Protein 1ZD0 (pdb70)

Radius of gyration: 15.33 Å; Cα contacts (8 Å, |Δi|>4): 230; chains: 1; bounding box: 34×48×38 Å

Organism: Pyrococcus furiosus (strain ATCC 43587 / DSM 3638 / JCM 8422 / Vc1) (NCBI:txid186497)

Secondary structure (DSSP, 8-state):
--TT----------EEEEEEEE-HHHHHHHHHH--SSEEEE--SSHHHHHHHHHHHHHHHHTT--SSSSHHHHHHHHHHT-SSHHHHHHHHB--SEEEEEEEESTTHHHHHHHHHHHTTPEEE---PPPHHHHHHHHHHH-

Nearest PDB structures (foldseek):
  1zd0-assembly1_A  TM=1.007E+00  e=5.182E-25  Pyrococcus furiosus
  8up5-assembly1_C  TM=6.448E-01  e=1.909E-06  Methanocaldococcus jannaschii
  3enh-assembly2_C  TM=6.730E-01  e=1.844E-05  Methanocaldococcus jannaschii
  4ww7-assembly1_B  TM=6.864E-01  e=6.066E-05  Saccharomyces cerevisiae S288C
  4wwa-assembly1_B  TM=6.856E-01 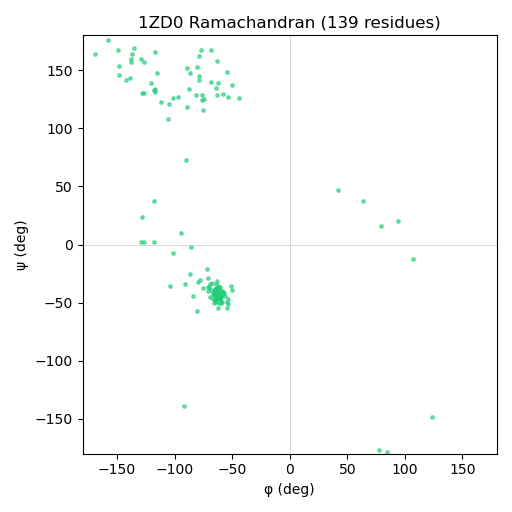 e=9.548E-05  Saccharomyces cerevisiae S288C

Structure (mmCIF, N/CA/C/O backbone):
data_1ZD0
#
_entry.id   1ZD0
#
_cell.length_a   53.460
_cell.length_b   53.460
_cell.length_c   85.700
_cell.angle_alpha   90.00
_cell.angle_beta   90.00
_cell.angle_gamma   120.00
#
_symmetry.space_group_name_H-M   'P 31 2 1'
#
loop_
_entity.id
_entity.type
_entity.pdbx_description
1 polymer 'hypothetical protein PF0523'
2 non-polymer 'MAGNESIUM ION'
3 non-polymer 'UNKNOWN ATOM OR ION'
4 non-polymer METHANOL
5 water water
#
loop_
_atom_site.group_PDB
_atom_site.id
_atom_site.type_symbol
_atom_site.label_atom_id
_atom_site.label_alt_id
_atom_site.label_comp_id
_atom_site.label_asym_id
_atom_site.label_entity_id
_atom_site.label_seq_id
_atom_site.pdbx_PDB_ins_code
_atom_site.Cartn_x
_atom_site.Cartn_y
_atom_site.Cartn_z
_atom_site.occupancy
_atom_site.B_iso_or_equiv
_atom_site.auth_seq_id
_atom_site.auth_comp_id
_atom_site.auth_asym_id
_atom_site.auth_atom_id
_atom_site.pdbx_PDB_model_num
ATOM 1 N N . HIS A 1 5 ? 10.131 23.475 -12.766 1.00 46.76 4 HIS A N 1
ATOM 2 C CA . HIS A 1 5 ? 10.379 24.892 -12.371 1.00 46.44 4 HIS A CA 1
ATOM 3 C C . HIS A 1 5 ? 10.849 25.736 -13.572 1.00 45.24 4 HIS A C 1
ATOM 4 O O . HIS A 1 5 ? 10.150 25.780 -14.593 1.00 45.72 4 HIS A O 1
ATOM 11 N N . HIS A 1 6 ? 12.004 26.404 -13.452 1.00 43.65 5 HIS A N 1
ATOM 12 C CA . HIS A 1 6 ? 12.514 27.305 -14.500 1.00 41.82 5 HIS A CA 1
ATOM 13 C C . HIS A 1 6 ? 12.837 26.535 -15.775 1.00 41.00 5 HIS A C 1
ATOM 14 O O . HIS A 1 6 ? 13.446 25.471 -15.722 1.00 40.48 5 HIS A O 1
ATOM 21 N N . HIS A 1 7 ? 12.407 27.073 -16.913 1.00 40.51 6 HIS A N 1
ATOM 22 C CA . HIS A 1 7 ? 12.744 26.504 -18.216 1.00 40.26 6 HIS A CA 1
ATOM 23 C C . HIS A 1 7 ? 14.260 26.346 -18.340 1.00 40.20 6 HIS A C 1
ATOM 24 O O . HIS A 1 7 ? 15.008 27.297 -18.099 1.00 39.44 6 HIS A O 1
ATOM 31 N N . GLY A 1 8 ? 14.698 25.138 -18.685 1.00 40.10 7 GLY A N 1
ATOM 32 C CA . GLY A 1 8 ? 16.118 24.843 -18.873 1.00 40.96 7 GLY A CA 1
ATOM 33 C C . GLY A 1 8 ? 16.760 24.001 -17.792 1.00 41.85 7 GLY A C 1
ATOM 34 O O . GLY A 1 8 ? 17.873 23.504 -17.968 1.00 42.09 7 GLY A O 1
ATOM 35 N N . SER A 1 9 ? 16.059 23.833 -16.673 1.00 42.45 8 SER A N 1
ATOM 36 C CA . SER A 1 9 ? 16.548 23.009 -15.572 1.00 43.52 8 SER A CA 1
ATOM 37 C C . SER A 1 9 ? 16.308 21.520 -15.840 1.00 44.26 8 SER A C 1
ATOM 38 O O . SER A 1 9 ? 15.376 21.153 -16.561 1.00 44.10 8 SER A O 1
ATOM 41 N N . LEU A 1 10 ? 17.150 20.668 -15.264 1.00 45.55 9 LEU A N 1
ATOM 42 C CA . LEU A 1 10 ? 16.884 19.227 -15.242 1.00 46.92 9 LEU A CA 1
ATOM 43 C C . LEU A 1 10 ? 15.491 19.003 -14.624 1.00 47.58 9 LEU A C 1
ATOM 44 O O . LEU A 1 10 ? 15.093 19.740 -13.713 1.00 47.78 9 LEU A O 1
ATOM 49 N N . GLU A 1 11 ? 14.761 17.971 -15.043 1.00 48.52 10 GLU A N 1
ATOM 50 C CA . GLU A 1 11 ? 15.295 16.747 -15.609 1.00 49.18 10 GLU A CA 1
ATOM 51 C C . GLU A 1 11 ? 15.387 15.824 -14.390 1.00 49.36 10 GLU A C 1
ATOM 52 O O . GLU A 1 11 ? 16.126 14.836 -14.403 1.00 50.57 10 GLU A O 1
ATOM 53 N N . ILE A 1 12 ? 14.619 16.161 -13.348 1.00 49.24 11 ILE A N 1
ATOM 54 C CA . ILE A 1 12 ? 14.735 15.549 -12.007 1.00 48.57 11 ILE A CA 1
ATOM 55 C C . ILE A 1 12 ? 14.165 14.125 -11.863 1.00 48.08 11 ILE A C 1
ATOM 56 O O . ILE A 1 12 ? 12.952 13.910 -11.976 1.00 48.47 11 ILE A O 1
ATOM 57 N N . ARG A 1 13 ? 15.058 13.179 -11.575 1.00 47.08 12 ARG A N 1
ATOM 58 C CA . ARG A 1 13 ? 14.768 11.743 -11.593 1.00 45.42 12 ARG A CA 1
ATOM 59 C C . ARG A 1 13 ? 13.931 11.288 -10.392 1.00 44.32 12 ARG A C 1
ATOM 60 O O . ARG A 1 13 ? 14.317 11.509 -9.234 1.00 44.11 12 ARG A O 1
ATOM 63 N N . THR A 1 14 ? 12.797 10.638 -10.668 1.00 42.72 13 THR A N 1
ATOM 64 C CA . THR A 1 14 ? 11.943 10.068 -9.597 1.00 41.87 13 THR A CA 1
ATOM 65 C C . THR A 1 14 ? 12.357 8.653 -9.176 1.00 41.43 13 THR A C 1
ATOM 66 O O . THR A 1 14 ? 12.098 8.243 -8.036 1.00 41.57 13 THR A O 1
ATOM 70 N N . LYS A 1 15 ? 13.009 7.931 -10.092 1.00 40.67 14 LYS A N 1
ATOM 71 C CA . LYS A 1 15 ? 13.343 6.506 -9.900 1.00 39.79 14 LYS A CA 1
ATOM 72 C C . LYS A 1 15 ? 14.567 6.308 -8.997 1.00 39.64 14 LYS A C 1
ATOM 73 O O . LYS A 1 15 ? 15.552 7.039 -9.098 1.00 39.69 14 LYS A O 1
ATOM 77 N N . VAL A 1 16 ? 14.513 5.284 -8.152 1.00 37.32 15 VAL A N 1
ATOM 78 C CA . VAL A 1 16 ? 15.592 5.008 -7.192 1.00 35.40 15 VAL A CA 1
ATOM 79 C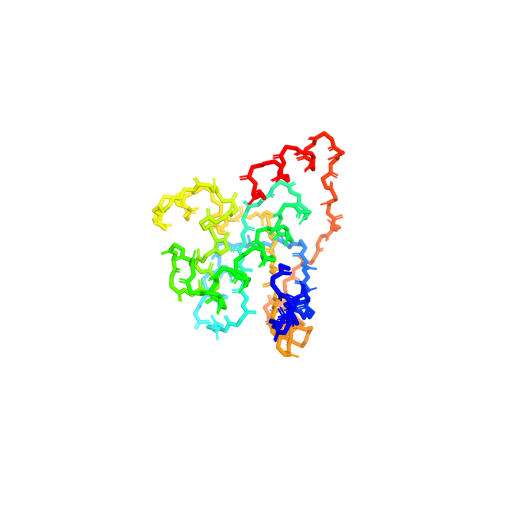 C . VAL A 1 16 ? 16.197 3.642 -7.492 1.00 34.17 15 VAL A C 1
ATOM 80 O O . VAL A 1 16 ? 17.071 3.156 -6.755 1.00 35.84 15 VAL A O 1
ATOM 84 N N . GLY A 1 17 ? 15.687 3.008 -8.540 1.00 32.75 16 GLY A N 1
ATOM 85 C CA . GLY A 1 17 ? 16.141 1.672 -8.949 1.00 31.78 16 GLY A CA 1
ATOM 86 C C . GLY A 1 17 ? 15.434 0.567 -8.180 1.00 31.37 16 GLY A C 1
ATOM 87 O O . GLY A 1 17 ? 14.574 0.814 -7.334 1.00 31.07 16 GLY A O 1
ATOM 88 N N . GLU A 1 18 ? 15.812 -0.671 -8.459 1.00 31.36 17 GLU A N 1
ATOM 89 C CA . GLU A 1 18 ? 15.125 -1.806 -7.853 1.00 31.63 17 GLU A CA 1
ATOM 90 C C . GLU A 1 18 ? 15.241 -1.842 -6.320 1.00 30.67 17 GLU A C 1
ATOM 91 O O . GLU A 1 18 ? 16.294 -1.567 -5.741 1.00 30.45 17 GLU A O 1
ATOM 102 N N . ILE A 1 19 ? 14.142 -2.179 -5.664 1.00 29.14 18 ILE A N 1
ATOM 103 C CA . ILE A 1 19 ? 14.184 -2.450 -4.212 1.00 27.80 18 ILE A CA 1
ATOM 104 C C . ILE A 1 19 ? 13.555 -3.836 -4.012 1.00 29.34 18 ILE A C 1
ATOM 105 O O . ILE A 1 19 ? 12.494 -4.111 -4.603 1.00 31.09 18 ILE A O 1
ATOM 110 N N . CYS A 1 20 ? 14.240 -4.708 -3.269 1.00 27.17 19 CYS A N 1
ATOM 111 C CA . CYS A 1 20 ? 13.723 -6.048 -3.000 1.00 27.18 19 CYS A CA 1
ATOM 112 C C . CYS A 1 20 ? 13.472 -6.165 -1.515 1.00 27.39 19 CYS A C 1
ATOM 113 O O . CYS A 1 20 ? 14.148 -5.533 -0.735 1.00 28.04 19 CYS A O 1
ATOM 116 N N . ILE A 1 21 ? 12.466 -6.936 -1.121 1.00 26.68 20 ILE A N 1
ATOM 117 C CA . ILE A 1 21 ? 12.138 -7.039 0.307 1.00 25.91 20 ILE A CA 1
ATOM 118 C C . ILE A 1 21 ? 11.593 -8.404 0.613 1.00 26.38 20 ILE A C 1
ATOM 119 O O . ILE A 1 21 ? 10.933 -9.016 -0.226 1.00 27.21 20 ILE A O 1
ATOM 124 N N . SER A 1 22 ? 11.890 -8.911 1.813 1.00 26.48 21 SER A N 1
ATOM 125 C CA . SER A 1 22 ? 11.290 -10.146 2.265 1.00 26.40 21 SER A CA 1
ATOM 126 C C . SER A 1 22 ? 11.012 -10.010 3.753 1.00 26.78 21 SER A C 1
ATOM 127 O O . SER A 1 22 ? 11.820 -9.438 4.468 1.00 28.27 21 SER A O 1
ATOM 130 N N . LYS A 1 23 ? 9.876 -10.549 4.211 1.00 26.11 22 LYS A N 1
ATOM 131 C CA . LYS A 1 23 ? 9.607 -10.655 5.640 1.00 25.93 22 LYS A CA 1
ATOM 132 C C . LYS A 1 23 ? 10.224 -11.975 6.046 1.00 25.81 22 LYS A C 1
ATOM 133 O O . LYS A 1 23 ? 10.071 -13.003 5.337 1.00 26.27 22 LYS A O 1
ATOM 139 N N . VAL A 1 24 ? 10.961 -11.949 7.148 1.00 25.88 23 VAL A N 1
ATOM 140 C CA . VAL A 1 24 ? 11.749 -13.120 7.607 1.00 26.10 23 VAL A CA 1
ATOM 141 C C . VAL A 1 24 ? 11.657 -13.354 9.118 1.00 27.21 23 VAL A C 1
ATOM 142 O O . VAL A 1 24 ? 11.305 -12.443 9.875 1.00 26.90 23 VAL A O 1
ATOM 146 N N . TRP A 1 25 ? 11.966 -14.584 9.538 1.00 27.46 24 TRP A N 1
ATOM 147 C CA . TRP A 1 25 ? 12.229 -14.900 10.941 1.00 28.93 24 TRP A CA 1
ATOM 148 C C . TRP A 1 25 ? 13.726 -14.890 11.169 1.00 29.04 24 TRP A C 1
ATOM 149 O O . TRP A 1 25 ? 14.490 -15.553 10.436 1.00 29.16 24 TRP A O 1
ATOM 160 N N . LEU A 1 26 ? 14.146 -14.116 12.157 1.00 28.31 25 LEU A N 1
ATOM 161 C CA . LEU A 1 26 ? 15.535 -14.093 12.573 1.00 28.11 25 LEU A CA 1
ATOM 162 C C . LEU A 1 26 ? 15.665 -14.310 14.077 1.00 28.46 25 LEU A C 1
ATOM 163 O O . LEU A 1 26 ? 14.971 -13.667 14.864 1.00 26.89 25 LEU A O 1
ATOM 168 N N . THR A 1 27 ? 16.548 -15.233 14.444 1.00 29.22 26 THR A N 1
ATOM 169 C CA . THR A 1 27 ? 17.008 -15.372 15.815 1.00 30.73 26 THR A CA 1
ATOM 170 C C . THR A 1 27 ? 18.048 -14.290 16.076 1.00 31.67 26 THR A C 1
ATOM 171 O O . THR A 1 27 ? 18.618 -13.724 15.141 1.00 31.12 26 THR A O 1
ATOM 175 N N . ASP A 1 28 ? 18.309 -14.017 17.350 1.00 32.92 27 ASP A N 1
ATOM 176 C CA . ASP A 1 28 ? 19.433 -13.166 17.724 1.00 35.11 27 ASP A CA 1
ATOM 177 C C . ASP A 1 28 ? 20.719 -13.645 17.059 1.00 35.15 27 ASP A C 1
ATOM 178 O O . ASP A 1 28 ? 21.557 -12.843 16.650 1.00 35.50 27 ASP A O 1
ATOM 183 N N . GLU A 1 29 ? 20.828 -14.963 16.938 1.00 35.72 28 GLU A N 1
ATOM 184 C CA . GLU A 1 29 ? 21.973 -15.640 16.352 1.00 35.70 28 GLU A CA 1
ATOM 185 C C . GLU A 1 29 ? 22.131 -15.282 14.876 1.00 35.42 28 GLU A C 1
ATOM 186 O O . GLU A 1 29 ? 23.227 -14.970 14.419 1.00 35.52 28 GLU A O 1
ATOM 192 N N . GLN A 1 30 ? 21.029 -15.333 14.138 1.00 35.10 29 GLN A N 1
ATOM 193 C CA . GLN A 1 30 ? 21.031 -14.980 12.722 1.00 34.42 29 GLN A CA 1
ATOM 194 C C . GLN A 1 30 ? 21.353 -13.501 12.491 1.00 33.52 29 GLN A C 1
ATOM 195 O O . GLN A 1 30 ? 22.070 -13.167 11.546 1.00 33.13 29 GLN A O 1
ATOM 201 N N . ILE A 1 31 ? 20.829 -12.637 13.373 1.00 32.74 30 ILE A N 1
ATOM 202 C CA . ILE A 1 31 ? 21.023 -11.173 13.304 1.00 32.32 30 ILE A CA 1
ATOM 203 C C . ILE A 1 31 ? 22.512 -10.836 13.483 1.00 32.74 30 ILE A C 1
ATOM 204 O O . ILE A 1 31 ? 23.064 -10.041 12.738 1.00 31.50 30 ILE A O 1
ATOM 209 N N . ASN A 1 32 ? 23.159 -11.467 14.461 1.00 33.50 31 ASN A N 1
ATOM 210 C CA . ASN A 1 32 ? 24.616 -11.342 14.634 1.00 34.27 31 ASN A CA 1
ATOM 211 C C . ASN A 1 32 ? 25.429 -11.694 13.380 1.00 34.40 31 ASN A C 1
ATOM 212 O O . ASN A 1 32 ? 26.230 -10.887 12.917 1.00 34.80 31 ASN A O 1
ATOM 217 N N . LYS A 1 33 ? 25.207 -12.890 12.839 1.00 34.47 32 LYS A N 1
ATOM 218 C CA . LYS A 1 33 ? 25.895 -13.360 11.636 1.00 34.39 32 LYS A CA 1
ATOM 219 C C . LYS A 1 33 ? 25.617 -12.478 10.438 1.00 34.43 32 LYS A C 1
ATOM 220 O O . LYS A 1 33 ? 26.487 -12.247 9.599 1.00 34.44 32 LYS A O 1
ATOM 224 N N . LEU A 1 34 ? 24.385 -11.983 10.359 1.00 33.07 33 LEU A N 1
ATOM 225 C CA . LEU A 1 34 ? 24.018 -11.133 9.263 1.00 32.93 33 LEU A CA 1
ATOM 226 C C . LEU A 1 34 ? 24.874 -9.854 9.278 1.00 32.56 33 LEU A C 1
ATOM 227 O O . LEU A 1 34 ? 25.519 -9.551 8.285 1.00 31.89 33 LEU A O 1
ATOM 232 N N . PHE A 1 35 ? 24.896 -9.129 10.404 1.00 32.75 34 PHE A N 1
ATOM 233 C CA . PHE A 1 35 ? 25.634 -7.861 10.498 1.00 33.77 34 PHE A CA 1
ATOM 234 C C . PHE A 1 35 ? 27.165 -8.036 10.332 1.00 34.22 34 PHE A C 1
ATOM 235 O O . PHE A 1 35 ? 27.858 -7.163 9.774 1.00 33.59 34 PHE A O 1
ATOM 243 N N . ASP A 1 36 ? 27.668 -9.165 10.818 1.00 35.11 35 ASP A N 1
ATOM 244 C CA . ASP A 1 36 ? 29.107 -9.497 10.726 1.00 36.23 35 ASP A CA 1
ATOM 245 C C . ASP A 1 36 ? 29.577 -9.842 9.306 1.00 36.31 35 ASP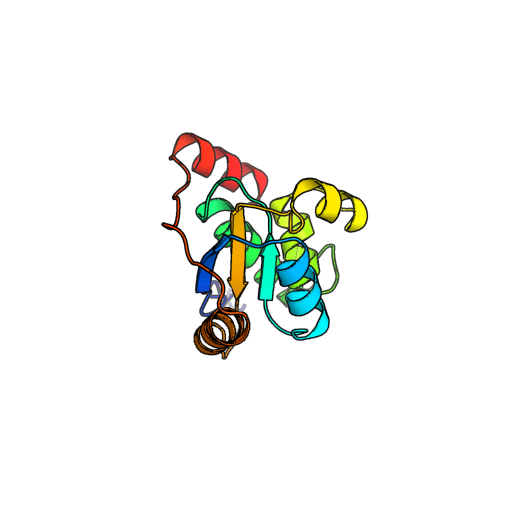 A C 1
ATOM 246 O O . ASP A 1 36 ? 30.724 -9.555 8.920 1.00 37.96 35 ASP A O 1
ATOM 251 N N . ARG A 1 37 ? 28.710 -10.512 8.560 1.00 36.02 36 ARG A N 1
ATOM 252 C CA . ARG A 1 37 ? 29.032 -11.067 7.254 1.00 36.08 36 ARG A CA 1
ATOM 253 C C . ARG A 1 37 ? 28.733 -10.087 6.119 1.00 35.79 36 ARG A C 1
ATOM 254 O O . ARG A 1 37 ? 29.449 -10.054 5.119 1.00 35.79 36 ARG A O 1
ATOM 262 N N . PHE A 1 38 ? 27.681 -9.280 6.282 1.00 34.52 37 PHE A N 1
ATOM 263 C CA . PHE A 1 38 ? 27.218 -8.393 5.215 1.00 34.48 37 PHE A CA 1
ATOM 264 C C . PHE A 1 38 ? 27.316 -6.918 5.599 1.00 34.24 37 PHE A C 1
ATOM 265 O O . PHE A 1 38 ? 26.884 -6.508 6.686 1.00 34.48 37 PHE A O 1
ATOM 273 N N . LYS A 1 39 ? 27.897 -6.131 4.696 1.00 33.71 38 LYS A N 1
ATOM 274 C CA . LYS A 1 39 ? 28.169 -4.719 4.951 1.00 33.41 38 LYS A CA 1
ATOM 275 C C . LYS A 1 39 ? 27.603 -3.786 3.879 1.00 32.20 38 LYS A C 1
ATOM 276 O O . LYS A 1 39 ? 27.803 -2.563 3.939 1.00 33.24 38 LYS A O 1
ATOM 282 N N . GLY A 1 40 ? 26.907 -4.350 2.899 1.00 30.95 39 GLY A N 1
ATOM 283 C CA . GLY A 1 40 ? 26.484 -3.560 1.728 1.00 30.12 39 GLY A CA 1
ATOM 284 C C . GLY A 1 40 ? 25.131 -2.863 1.709 1.00 29.71 39 GLY A C 1
ATOM 285 O O . GLY A 1 40 ? 24.695 -2.254 2.697 1.00 30.09 39 GLY A O 1
ATOM 286 N N . ASP A 1 41 ? 24.474 -2.934 0.555 1.00 28.85 40 ASP A N 1
ATOM 287 C CA . ASP A 1 41 ? 23.232 -2.171 0.330 1.00 28.27 40 ASP A CA 1
ATOM 288 C C . ASP A 1 41 ? 22.031 -2.964 0.742 1.00 28.20 40 ASP A C 1
ATOM 289 O O . ASP A 1 41 ? 21.255 -3.447 -0.088 1.00 27.43 40 ASP A O 1
ATOM 294 N N . TYR A 1 42 ? 21.886 -3.075 2.048 1.00 27.65 41 TYR A N 1
ATOM 295 C CA . TYR A 1 42 ? 20.719 -3.684 2.655 1.00 27.97 41 TYR A CA 1
ATOM 296 C C . TYR A 1 42 ? 20.454 -3.031 3.994 1.00 27.98 41 TYR A C 1
ATOM 297 O O . TYR A 1 42 ? 21.304 -2.310 4.548 1.00 27.07 41 TYR A O 1
ATOM 306 N N . GLN A 1 43 ? 19.270 -3.313 4.526 1.00 26.25 42 GLN A N 1
ATOM 307 C CA . GLN A 1 43 ? 19.022 -3.041 5.926 1.00 27.34 42 GLN A CA 1
ATOM 308 C C . GLN A 1 43 ? 18.050 -4.098 6.428 1.00 26.78 42 GLN A C 1
ATOM 309 O O . GLN A 1 43 ? 17.314 -4.697 5.627 1.00 27.49 42 GLN A O 1
ATOM 315 N N . VAL A 1 44 ? 18.110 -4.357 7.725 1.00 25.31 43 VAL A N 1
ATOM 316 C CA . VAL A 1 44 ? 17.092 -5.219 8.375 1.00 26.25 43 VAL A CA 1
ATOM 317 C C . VAL A 1 44 ? 16.389 -4.370 9.405 1.00 26.56 43 VAL A C 1
ATOM 318 O O . VAL A 1 44 ? 17.032 -3.681 10.196 1.00 28.06 43 VAL A O 1
ATOM 325 N N . VAL A 1 45 ? 15.075 -4.446 9.399 1.00 25.70 44 VAL A N 1
ATOM 326 C CA . VAL A 1 45 ? 14.268 -3.615 10.306 1.00 26.34 44 VAL A CA 1
ATOM 327 C C . VAL A 1 45 ? 13.129 -4.446 10.904 1.00 27.98 44 VAL A C 1
ATOM 328 O O . VAL A 1 45 ? 12.706 -5.468 10.303 1.00 27.93 44 VAL A O 1
ATOM 332 N N . ASN A 1 46 ? 12.654 -3.979 12.056 1.00 28.38 45 ASN A N 1
ATOM 333 C CA . ASN A 1 46 ? 11.502 -4.561 12.779 1.00 29.01 45 ASN A CA 1
ATOM 334 C C . ASN A 1 46 ? 10.374 -3.536 12.520 1.00 30.93 45 ASN A C 1
ATOM 335 O O . ASN A 1 46 ? 10.396 -2.437 13.087 1.00 30.92 45 ASN A O 1
ATOM 340 N N . ALA A 1 47 ? 9.405 -3.897 11.680 1.00 31.36 46 ALA A N 1
ATOM 341 C CA . ALA A 1 47 ? 8.369 -2.966 11.182 1.00 32.22 46 ALA A CA 1
ATOM 342 C C . ALA A 1 47 ? 7.020 -3.634 11.194 1.00 33.18 46 ALA A C 1
ATOM 343 O O . ALA A 1 47 ? 6.946 -4.865 11.217 1.00 35.17 46 ALA A O 1
ATOM 345 N N . GLU A 1 48 ? 5.952 -2.843 11.101 1.00 32.86 47 GLU A N 1
ATOM 346 C CA . GLU A 1 48 ? 4.618 -3.435 11.219 1.00 33.06 47 GLU A CA 1
ATOM 347 C C . GLU A 1 48 ? 4.158 -4.143 9.962 1.00 31.74 47 GLU A C 1
ATOM 348 O O . GLU A 1 48 ? 3.352 -5.079 10.023 1.00 31.60 47 GLU A O 1
ATOM 358 N N . CYS A 1 49 ? 4.629 -3.647 8.822 1.00 30.89 48 CYS A N 1
ATOM 359 C CA . CYS A 1 49 ? 4.183 -4.139 7.519 1.00 30.92 48 CYS A CA 1
ATOM 360 C C . CYS A 1 49 ? 5.092 -3.577 6.397 1.00 29.82 48 CYS A C 1
ATOM 361 O O . CYS A 1 49 ? 5.876 -2.631 6.604 1.00 30.38 48 CYS A O 1
ATOM 364 N N . ALA A 1 50 ? 5.020 -4.191 5.215 1.00 27.85 49 ALA A N 1
ATOM 365 C CA . ALA A 1 50 ? 6.006 -3.970 4.176 1.00 27.91 49 ALA A CA 1
ATOM 366 C C . ALA A 1 50 ? 5.997 -2.546 3.599 1.00 26.89 49 ALA A C 1
ATOM 367 O O . ALA A 1 50 ? 7.044 -1.981 3.280 1.00 27.35 49 ALA A O 1
ATOM 369 N N . ASP A 1 51 ? 4.811 -2.023 3.381 1.00 27.12 50 ASP A N 1
ATOM 370 C CA . ASP A 1 51 ? 4.709 -0.719 2.658 1.00 26.72 50 ASP A CA 1
ATOM 371 C C . ASP A 1 51 ? 5.564 0.344 3.315 1.00 26.13 50 ASP A C 1
ATOM 372 O O . ASP A 1 51 ? 6.325 1.057 2.625 1.00 28.68 50 ASP A O 1
ATOM 377 N N . LYS A 1 52 ? 5.471 0.452 4.638 1.00 26.84 51 LYS A N 1
ATOM 378 C CA . LYS A 1 52 ? 6.220 1.501 5.361 1.00 28.61 51 LYS A CA 1
ATOM 379 C C . LYS A 1 52 ? 7.742 1.313 5.187 1.00 28.39 51 LYS A C 1
ATOM 380 O O . LYS A 1 52 ? 8.486 2.288 5.125 1.00 27.81 51 LYS A O 1
ATOM 386 N N . VAL A 1 53 ? 8.200 0.069 5.128 1.00 27.92 52 VAL A N 1
ATOM 387 C CA . VAL A 1 53 ? 9.640 -0.180 4.887 1.00 27.92 52 VAL A CA 1
ATOM 388 C C . VAL A 1 53 ? 10.048 0.297 3.490 1.00 27.54 52 VAL A C 1
ATOM 389 O O . VAL A 1 53 ? 11.086 0.955 3.302 1.00 27.29 52 VAL A O 1
ATOM 393 N N . ILE A 1 54 ? 9.187 0.065 2.502 1.00 27.11 53 ILE A N 1
ATOM 394 C CA . ILE A 1 54 ? 9.456 0.507 1.152 1.00 27.42 53 ILE A CA 1
ATOM 395 C C . ILE A 1 54 ? 9.470 2.064 1.102 1.00 27.34 53 ILE A C 1
ATOM 396 O O . ILE A 1 54 ? 10.387 2.658 0.491 1.00 26.84 53 ILE A O 1
ATOM 401 N N . PHE A 1 55 ? 8.516 2.701 1.787 1.00 27.20 54 PHE A N 1
ATOM 402 C CA . PHE A 1 55 ? 8.438 4.190 1.790 1.00 26.68 54 PHE A CA 1
ATOM 403 C C . PHE A 1 55 ? 9.744 4.724 2.394 1.00 26.39 54 PHE A C 1
ATOM 404 O O . PHE A 1 55 ? 10.374 5.650 1.830 1.00 27.08 54 PHE A O 1
ATOM 412 N N . ALA A 1 56 ? 10.149 4.132 3.509 1.00 27.74 55 ALA A N 1
ATOM 413 C CA . ALA A 1 56 ? 11.373 4.608 4.224 1.00 28.38 55 ALA A CA 1
ATOM 414 C C . ALA A 1 56 ? 12.607 4.418 3.373 1.00 27.71 55 ALA A C 1
ATOM 415 O O . ALA A 1 56 ? 13.505 5.272 3.374 1.00 28.20 55 ALA A O 1
ATOM 417 N N . THR A 1 57 ? 12.653 3.315 2.634 1.00 26.64 56 THR A N 1
ATOM 418 C CA . THR A 1 57 ? 13.817 3.025 1.785 1.00 27.33 56 THR A CA 1
ATOM 419 C C . THR A 1 57 ? 13.881 4.010 0.609 1.00 26.77 56 THR A C 1
ATOM 420 O O . THR A 1 57 ? 14.942 4.544 0.281 1.00 26.13 56 THR A O 1
ATOM 424 N N . ILE A 1 58 ? 12.730 4.250 -0.037 1.00 27.07 57 ILE A N 1
ATOM 425 C CA . ILE A 1 58 ? 12.732 5.209 -1.127 1.00 26.45 57 ILE A CA 1
ATOM 426 C C . ILE A 1 58 ? 13.204 6.587 -0.669 1.00 26.22 57 ILE A C 1
ATOM 427 O O . ILE A 1 58 ? 14.051 7.222 -1.310 1.00 25.93 57 ILE A O 1
ATOM 432 N N . ILE A 1 59 ? 12.632 7.077 0.418 1.00 26.04 58 ILE A N 1
ATOM 433 C CA . ILE A 1 59 ? 13.017 8.393 0.916 1.00 27.44 58 ILE A CA 1
ATOM 4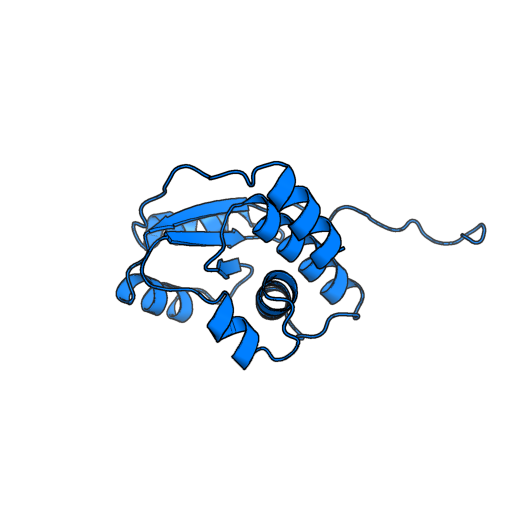34 C C . ILE A 1 59 ? 14.489 8.421 1.304 1.00 26.60 58 ILE A C 1
ATOM 435 O O . ILE A 1 59 ? 15.181 9.430 1.029 1.00 26.17 58 ILE A O 1
ATOM 440 N N . ALA A 1 60 ? 14.958 7.358 1.954 1.00 26.86 59 ALA A N 1
ATOM 441 C CA . ALA A 1 60 ? 16.372 7.279 2.392 1.00 25.50 59 ALA A CA 1
ATOM 442 C C . ALA A 1 60 ? 17.315 7.369 1.177 1.00 26.17 59 ALA A C 1
ATOM 443 O O . ALA A 1 60 ? 18.331 8.072 1.213 1.00 25.33 59 ALA A O 1
ATOM 445 N N . ILE A 1 61 ? 16.987 6.645 0.113 1.00 24.66 60 ILE A N 1
ATOM 446 C CA . ILE A 1 61 ? 17.856 6.617 -1.085 1.00 25.06 60 ILE A CA 1
ATOM 447 C C . ILE A 1 61 ? 17.917 7.999 -1.703 1.00 24.93 60 ILE A C 1
ATOM 448 O O . ILE A 1 61 ? 18.999 8.517 -2.022 1.00 25.63 60 ILE A O 1
ATOM 453 N N . LYS A 1 62 ? 16.740 8.619 -1.842 1.00 24.49 61 LYS A N 1
ATOM 454 C CA . LYS A 1 62 ? 16.666 9.979 -2.380 1.00 24.70 61 LYS A CA 1
ATOM 455 C C . LYS A 1 62 ? 17.372 11.021 -1.519 1.00 24.10 61 LYS A C 1
ATOM 456 O O . LYS A 1 62 ? 18.105 11.876 -2.051 1.00 25.32 61 LYS A O 1
ATOM 464 N N . ALA A 1 63 ? 17.160 10.961 -0.205 1.00 25.05 62 ALA A N 1
ATOM 465 C CA . ALA A 1 63 ? 17.774 11.961 0.674 1.00 24.99 62 ALA A CA 1
ATOM 466 C C . ALA A 1 63 ? 19.305 11.867 0.650 1.00 24.56 62 ALA A C 1
ATOM 467 O O . ALA A 1 63 ? 19.981 12.905 0.585 1.00 24.37 62 ALA A O 1
ATOM 469 N N . VAL A 1 64 ? 19.837 10.647 0.684 1.00 25.07 63 VAL A N 1
ATOM 470 C CA . VAL A 1 64 ? 21.280 10.464 0.587 1.00 23.68 63 VAL A CA 1
ATOM 471 C C . VAL A 1 64 ? 21.834 10.995 -0.744 1.00 24.83 63 VAL A C 1
ATOM 472 O O . VAL A 1 64 ? 22.840 11.692 -0.776 1.00 24.31 63 VAL A O 1
ATOM 476 N N . LYS A 1 65 ? 21.163 10.667 -1.837 1.00 25.51 64 LYS A N 1
ATOM 477 C CA . LYS A 1 65 ? 21.589 11.087 -3.171 1.00 26.74 64 LYS A CA 1
ATOM 478 C C . LYS A 1 65 ? 21.589 12.602 -3.300 1.00 26.91 64 LYS A C 1
ATOM 479 O O . LYS A 1 65 ? 22.459 13.202 -3.950 1.00 26.46 64 LYS A O 1
ATOM 490 N N . GLU A 1 66 ? 20.591 13.226 -2.675 1.00 27.30 65 GLU A N 1
ATOM 491 C CA . GLU A 1 66 ? 20.431 14.678 -2.755 1.00 28.07 65 GLU A CA 1
ATOM 492 C C . GLU A 1 66 ? 21.269 15.417 -1.711 1.00 29.05 65 GLU A C 1
ATOM 493 O O . GLU A 1 66 ? 21.278 16.667 -1.662 1.00 29.22 65 GLU A O 1
ATOM 503 N N . GLY A 1 67 ? 21.960 14.659 -0.874 1.00 28.66 66 GLY A N 1
ATOM 504 C CA . GLY A 1 67 ? 22.749 15.225 0.203 1.00 30.96 66 GLY A CA 1
ATOM 505 C C . GLY A 1 67 ? 21.900 15.963 1.220 1.00 31.94 66 GLY A C 1
ATOM 506 O O . GLY A 1 67 ? 22.310 17.007 1.727 1.00 33.15 66 GLY A O 1
ATOM 507 N N . ARG A 1 68 ? 20.714 15.426 1.507 1.00 32.05 67 ARG A N 1
ATOM 508 C CA . ARG A 1 68 ? 19.754 16.055 2.402 1.00 33.63 67 ARG A CA 1
ATOM 509 C C . ARG A 1 68 ? 19.335 15.035 3.431 1.00 33.57 67 ARG A C 1
ATOM 510 O O . ARG A 1 68 ? 18.263 15.120 4.000 1.00 34.69 67 ARG A O 1
ATOM 513 N N . SER A 1 69 ? 20.200 14.051 3.647 1.00 33.66 68 SER A N 1
ATOM 514 C CA . SER A 1 69 ? 19.930 13.001 4.577 1.00 33.06 68 SER A CA 1
ATOM 515 C C . SER A 1 69 ? 20.412 13.344 5.972 1.00 32.57 68 SER A C 1
ATOM 516 O O . SER A 1 69 ? 21.377 14.101 6.166 1.00 31.70 68 SER A O 1
ATOM 519 N N . ILE A 1 70 ? 19.734 12.760 6.947 1.00 31.92 69 ILE A N 1
ATOM 520 C CA . ILE A 1 70 ? 20.014 13.046 8.340 1.00 31.79 69 ILE A CA 1
ATOM 521 C C . ILE A 1 70 ? 21.227 12.213 8.749 1.00 31.45 69 ILE A C 1
ATOM 522 O O . ILE A 1 70 ? 22.266 12.759 9.165 1.00 31.81 69 ILE A O 1
ATOM 529 N N . ALA A 1 71 ? 21.095 10.901 8.577 1.00 31.93 70 ALA A N 1
ATOM 530 C CA . ALA A 1 71 ? 22.201 9.960 8.665 1.00 31.64 70 ALA A CA 1
ATOM 531 C C . ALA A 1 71 ? 23.013 10.061 7.364 1.00 32.48 70 ALA A C 1
ATOM 532 O O . ALA A 1 71 ? 22.544 10.641 6.370 1.00 33.37 70 ALA A O 1
ATOM 534 N N . LYS A 1 72 ? 24.203 9.480 7.363 1.00 31.01 71 LYS A N 1
ATOM 535 C CA . LYS A 1 72 ? 25.127 9.695 6.254 1.00 30.88 71 LYS A CA 1
ATOM 536 C C . LYS A 1 72 ? 25.215 8.557 5.234 1.00 29.10 71 LYS A C 1
ATOM 537 O O . LYS A 1 72 ? 25.868 8.697 4.186 1.00 28.29 71 LYS A O 1
ATOM 543 N N . THR A 1 73 ? 24.563 7.439 5.551 1.00 27.30 72 THR A N 1
ATOM 544 C CA . THR A 1 73 ? 24.495 6.286 4.674 1.00 26.40 72 THR A CA 1
ATOM 545 C C . THR A 1 73 ? 23.028 5.873 4.459 1.00 27.28 72 THR A C 1
ATOM 546 O O . THR A 1 73 ? 22.145 6.189 5.273 1.00 26.48 72 THR A O 1
ATOM 550 N N . VAL A 1 74 ? 22.757 5.172 3.362 1.00 27.01 73 VAL A N 1
ATOM 551 C CA . VAL A 1 74 ? 21.362 4.714 3.170 1.00 25.78 73 VAL A CA 1
ATOM 552 C C . VAL A 1 74 ? 20.879 3.777 4.319 1.00 26.25 73 VAL A C 1
ATOM 553 O O . VAL A 1 74 ? 19.766 3.977 4.787 1.00 25.97 73 VAL A O 1
ATOM 557 N N . PRO A 1 75 ? 21.679 2.766 4.730 1.00 26.13 74 PRO A N 1
ATOM 558 C CA . PRO A 1 75 ? 21.141 1.917 5.805 1.00 27.17 74 PRO A CA 1
ATOM 559 C C . PRO A 1 75 ? 20.794 2.678 7.081 1.00 26.87 74 PRO A C 1
ATOM 560 O O . PRO A 1 75 ? 19.768 2.388 7.706 1.00 28.68 74 PRO A O 1
ATOM 564 N N . GLY A 1 76 ? 21.651 3.626 7.469 1.00 27.63 75 GLY A N 1
ATOM 565 C CA . GLY A 1 76 ? 21.369 4.498 8.617 1.00 28.45 75 GLY A CA 1
ATOM 566 C C . GLY A 1 76 ? 20.127 5.349 8.370 1.00 27.26 75 GLY A C 1
ATOM 567 O O . GLY A 1 76 ? 19.255 5.495 9.250 1.00 26.54 75 GLY A O 1
ATOM 568 N N . GLU A 1 77 ? 20.001 5.884 7.156 1.00 27.10 76 GLU A N 1
ATOM 569 C CA . GLU A 1 77 ? 18.874 6.771 6.854 1.00 27.73 76 GLU A CA 1
ATOM 570 C C . GLU A 1 77 ? 17.519 6.003 6.775 1.00 27.35 76 GLU A C 1
ATOM 571 O O . GLU A 1 77 ? 16.471 6.547 7.115 1.00 27.72 76 GLU A O 1
ATOM 577 N N . ILE A 1 78 ? 17.545 4.723 6.402 1.00 26.44 77 ILE A N 1
ATOM 578 C CA . ILE A 1 78 ? 16.346 3.883 6.458 1.00 27.31 77 ILE A CA 1
ATOM 579 C C . ILE A 1 78 ? 15.837 3.805 7.900 1.00 27.92 77 ILE A C 1
ATOM 580 O O . ILE A 1 78 ? 14.633 3.927 8.132 1.00 27.12 77 ILE A O 1
ATOM 585 N N . LEU A 1 79 ? 16.756 3.581 8.848 1.00 27.14 78 LEU A N 1
ATOM 586 C CA . LEU A 1 79 ? 16.383 3.483 10.292 1.00 27.54 78 LEU A CA 1
ATOM 587 C C . LEU A 1 79 ? 15.790 4.808 10.795 1.00 27.39 78 LEU A C 1
ATOM 588 O O . LEU A 1 79 ? 14.735 4.816 11.422 1.00 29.00 78 LEU A O 1
ATOM 593 N N . VAL A 1 80 ? 16.410 5.923 10.398 1.00 25.70 79 VAL A N 1
ATOM 594 C CA . VAL A 1 80 ? 15.956 7.267 10.768 1.00 26.81 79 VAL A CA 1
ATOM 595 C C . VAL A 1 80 ? 14.571 7.557 10.182 1.00 27.50 79 VAL A C 1
ATOM 596 O O . VAL A 1 80 ? 13.671 8.038 10.899 1.00 27.81 79 VAL A O 1
ATOM 600 N N . ARG A 1 81 ? 14.407 7.295 8.888 1.00 28.01 80 ARG A N 1
ATOM 601 C CA . ARG A 1 81 ? 13.133 7.581 8.217 1.00 28.23 80 ARG A CA 1
ATOM 602 C C . ARG A 1 81 ? 11.995 6.652 8.648 1.00 27.86 80 ARG A C 1
ATOM 603 O O . ARG A 1 81 ? 10.851 7.122 8.866 1.00 29.96 80 ARG A O 1
ATOM 611 N N . LEU A 1 82 ? 12.327 5.385 8.891 1.00 28.03 81 LEU A N 1
ATOM 612 C CA . LEU A 1 82 ? 11.293 4.409 9.281 1.00 29.15 81 LEU A CA 1
ATOM 613 C C . LEU A 1 82 ? 10.802 4.693 10.714 1.00 29.56 81 LEU A C 1
ATOM 614 O O . LEU A 1 82 ? 9.602 4.645 11.003 1.00 30.40 81 LEU A O 1
ATOM 619 N N . SER A 1 83 ? 11.727 5.039 11.609 1.00 29.60 82 SER A N 1
ATOM 620 C CA . SER A 1 83 ? 11.382 5.363 13.008 1.00 30.09 82 SER A CA 1
ATOM 621 C C . SER A 1 83 ? 10.839 6.768 13.216 1.00 31.72 82 SER A C 1
ATOM 622 O O . SER A 1 83 ? 10.020 6.996 14.118 1.00 33.60 82 SER A O 1
ATOM 625 N N . GLY A 1 84 ? 11.312 7.719 12.407 1.00 31.89 83 GLY A N 1
ATOM 626 C CA . GLY A 1 84 ? 10.978 9.124 12.634 1.00 32.32 83 GLY A CA 1
ATOM 627 C C . GLY A 1 84 ? 11.823 9.748 13.735 1.00 33.05 83 GLY A C 1
ATOM 628 O O . GLY A 1 84 ? 11.481 10.817 14.257 1.00 34.68 83 GLY A O 1
ATOM 629 N N . ASN A 1 85 ? 12.925 9.081 14.101 1.00 32.54 84 ASN A N 1
ATOM 630 C CA . ASN A 1 85 ? 13.846 9.555 15.114 1.00 33.30 84 ASN A CA 1
ATOM 631 C C . ASN A 1 85 ? 15.180 9.943 14.471 1.00 32.67 84 ASN A C 1
ATOM 632 O O . ASN A 1 85 ? 15.803 9.116 13.803 1.00 32.43 84 ASN A O 1
ATOM 641 N N . ARG A 1 86 ? 15.605 11.196 14.665 1.00 33.47 85 ARG A N 1
ATOM 642 C CA . ARG A 1 86 ? 16.814 11.707 14.017 1.00 33.63 85 ARG A CA 1
ATOM 643 C C . ARG A 1 86 ? 18.099 11.122 14.588 1.00 33.21 85 ARG A C 1
ATOM 644 O O . ARG A 1 86 ? 19.149 11.145 13.938 1.00 32.94 85 ARG A O 1
ATOM 652 N N . GLN A 1 87 ? 18.005 10.610 15.812 1.00 33.23 86 GLN A N 1
ATOM 653 C CA . GLN A 1 87 ? 19.135 9.999 16.496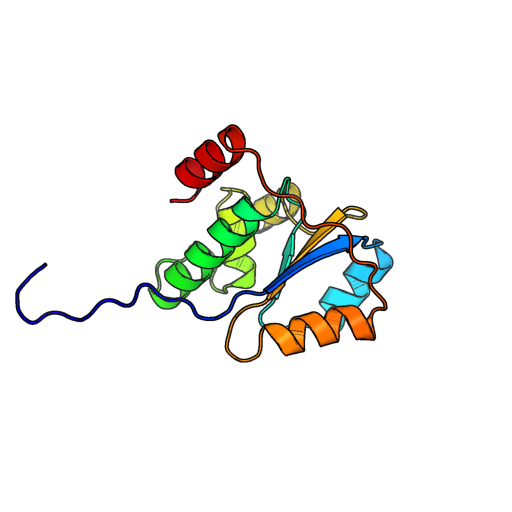 1.00 32.87 86 GLN A CA 1
ATOM 654 C C . GLN A 1 87 ? 19.181 8.512 16.152 1.00 32.97 86 GLN A C 1
ATOM 655 O O . GLN A 1 87 ? 18.242 7.761 16.445 1.00 32.23 86 GLN A O 1
ATOM 661 N N . ILE A 1 88 ? 20.274 8.105 15.513 1.00 33.21 87 ILE A N 1
ATOM 662 C CA . ILE A 1 88 ? 20.420 6.741 15.009 1.00 33.13 87 ILE A CA 1
ATOM 663 C C . ILE A 1 88 ? 20.300 5.707 16.138 1.00 32.42 87 ILE A C 1
ATOM 664 O O . ILE A 1 88 ? 19.654 4.675 15.969 1.00 31.99 87 ILE A O 1
ATOM 669 N N . LYS A 1 89 ? 20.908 6.016 17.286 1.00 31.59 88 LYS A N 1
ATOM 670 C CA . LYS A 1 89 ? 20.808 5.178 18.473 1.00 31.49 88 LYS A CA 1
ATOM 671 C C . LYS A 1 89 ? 19.343 4.971 18.875 1.00 31.10 88 LYS A C 1
ATOM 672 O O . LYS A 1 89 ? 18.954 3.861 19.214 1.00 31.52 88 LYS A O 1
ATOM 677 N N . GLU A 1 90 ? 18.536 6.028 18.807 1.00 30.16 89 GLU A N 1
ATOM 678 C CA . GLU A 1 90 ? 17.124 5.951 19.176 1.00 30.97 89 GLU A CA 1
ATOM 679 C C . GLU A 1 90 ? 16.313 5.244 18.094 1.00 30.72 89 GLU A C 1
ATOM 680 O O . GLU A 1 90 ? 15.339 4.521 18.363 1.00 30.55 89 GLU A O 1
ATOM 686 N N . ALA A 1 91 ? 16.683 5.497 16.847 1.00 29.68 90 ALA A N 1
ATOM 687 C CA . ALA A 1 91 ? 16.065 4.793 15.736 1.00 29.74 90 ALA A CA 1
ATOM 688 C C . ALA A 1 91 ? 16.262 3.275 15.826 1.00 29.87 90 ALA A C 1
ATOM 689 O O . ALA A 1 91 ? 15.326 2.520 15.553 1.00 30.13 90 ALA A O 1
ATOM 691 N N . ILE A 1 92 ? 17.482 2.841 16.158 1.00 30.08 91 ILE A N 1
ATOM 692 C CA . ILE A 1 92 ? 17.790 1.421 16.309 1.00 30.71 91 ILE A CA 1
ATOM 693 C C . ILE A 1 92 ? 16.923 0.763 17.381 1.00 31.32 91 ILE A C 1
ATOM 694 O O . ILE A 1 92 ? 16.448 -0.362 17.192 1.00 31.71 91 ILE A O 1
ATOM 699 N N . LYS A 1 93 ? 16.696 1.475 18.486 1.00 31.31 92 LYS A N 1
ATOM 700 C CA . LYS A 1 93 ? 15.890 0.964 19.593 1.00 32.37 92 LYS A CA 1
ATOM 701 C C . LYS A 1 93 ? 14.457 0.680 19.104 1.00 32.55 92 LYS A C 1
ATOM 702 O O . LYS A 1 93 ? 13.854 -0.333 19.475 1.00 33.49 92 LYS A O 1
ATOM 706 N N . LYS A 1 94 ? 13.939 1.551 18.239 1.00 31.62 93 LYS A N 1
ATOM 707 C CA . LYS A 1 94 ? 12.541 1.494 17.853 1.00 31.42 93 LYS A CA 1
ATOM 708 C C . LYS A 1 94 ? 12.310 0.49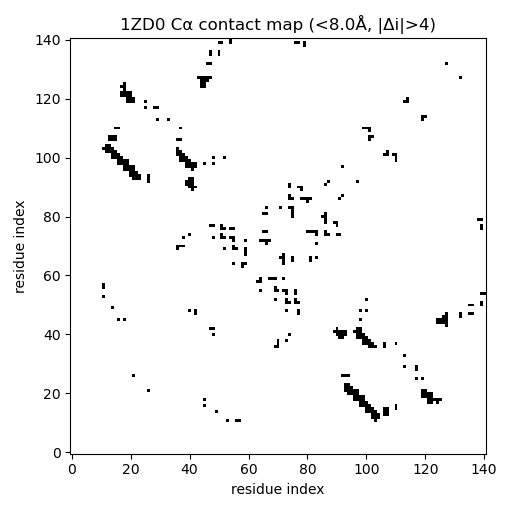8 16.717 1.00 31.97 93 LYS A C 1
ATOM 709 O O . LYS A 1 94 ? 11.350 -0.269 16.767 1.00 32.75 93 LYS A O 1
ATOM 712 N N . VAL A 1 95 ? 13.171 0.523 15.702 1.00 30.72 94 VAL A N 1
ATOM 713 C CA . VAL A 1 95 ? 12.920 -0.227 14.460 1.00 29.00 94 VAL A CA 1
ATOM 714 C C . VAL A 1 95 ? 14.091 -1.103 14.011 1.00 30.21 94 VAL A C 1
ATOM 715 O O . VAL A 1 95 ? 14.031 -1.719 12.953 1.00 29.87 94 VAL A O 1
ATOM 719 N N . GLY A 1 96 ? 15.155 -1.130 14.797 1.00 30.17 95 GLY A N 1
ATOM 720 C CA . GLY A 1 96 ? 16.282 -2.042 14.527 1.00 30.62 95 GLY A CA 1
ATOM 721 C C . GLY A 1 96 ? 15.866 -3.501 14.624 1.00 29.75 95 GLY A C 1
ATOM 722 O O . GLY A 1 96 ? 14.844 -3.819 15.236 1.00 29.65 95 GLY A O 1
ATOM 723 N N . ALA A 1 97 ? 16.642 -4.379 13.980 1.00 29.72 96 ALA A N 1
ATOM 724 C CA . ALA A 1 97 ? 16.381 -5.811 13.987 1.00 29.53 96 ALA A CA 1
ATOM 725 C C . ALA A 1 97 ? 16.176 -6.342 15.409 1.00 29.73 96 ALA A C 1
ATOM 726 O O . ALA A 1 97 ? 16.939 -6.014 16.333 1.00 29.52 96 ALA A O 1
ATOM 728 N N . LYS A 1 98 ? 15.175 -7.200 15.553 1.00 29.65 97 LYS A N 1
ATOM 729 C CA . LYS A 1 98 ? 14.865 -7.856 16.834 1.00 30.49 97 LYS A CA 1
ATOM 730 C C . LYS A 1 98 ? 14.515 -9.320 16.598 1.00 29.73 97 LYS A C 1
ATOM 731 O O . LYS A 1 98 ? 13.868 -9.628 15.593 1.00 30.58 97 LYS A O 1
ATOM 734 N N . GLU A 1 99 ? 14.917 -10.219 17.511 1.00 28.90 98 GLU A N 1
ATOM 735 C CA . GLU A 1 99 ? 14.467 -11.609 17.423 1.00 28.47 98 GLU A CA 1
ATOM 736 C C . GLU A 1 99 ? 12.978 -11.685 17.121 1.00 28.66 98 GLU A C 1
ATOM 737 O O . GLU A 1 99 ? 12.138 -11.048 17.789 1.00 29.07 98 GLU A O 1
ATOM 743 N N . GLY A 1 100 ? 12.656 -12.427 16.073 1.00 27.75 99 GLY A N 1
ATOM 744 C CA . GLY A 1 100 ? 11.298 -12.471 15.626 1.00 26.71 99 GLY A CA 1
ATOM 745 C C . GLY A 1 100 ? 11.173 -12.070 14.179 1.00 27.13 99 GLY A C 1
ATOM 746 O O . GLY A 1 100 ? 12.092 -12.311 13.356 1.00 26.96 99 GLY A O 1
ATOM 747 N N . GLU A 1 101 ? 10.034 -11.456 13.859 1.00 26.21 100 GLU A N 1
ATOM 748 C CA . GLU A 1 101 ? 9.697 -11.096 12.476 1.00 25.65 100 GLU A CA 1
ATOM 749 C C . GLU A 1 101 ? 10.425 -9.795 12.149 1.00 25.66 100 GLU A C 1
ATOM 750 O O . GLU A 1 101 ? 10.313 -8.818 12.901 1.00 27.30 100 GLU A O 1
ATOM 756 N N . ASN A 1 102 ? 11.143 -9.803 11.047 1.00 25.15 101 ASN A N 1
ATOM 757 C CA . ASN A 1 102 ? 11.825 -8.623 10.513 1.00 25.41 101 ASN A CA 1
ATOM 758 C C . ASN A 1 102 ? 11.611 -8.515 9.012 1.00 26.52 101 ASN A C 1
ATOM 759 O O . ASN A 1 102 ? 11.116 -9.457 8.369 1.00 25.69 101 ASN A O 1
ATOM 764 N N . TYR A 1 103 ? 11.996 -7.367 8.449 1.00 26.34 102 TYR A N 1
ATOM 765 C CA . TYR A 1 103 ? 12.062 -7.241 6.994 1.00 25.65 102 TYR A CA 1
ATOM 766 C C . TYR A 1 103 ? 13.495 -6.977 6.616 1.00 26.82 102 TYR A C 1
ATOM 767 O O . TYR A 1 103 ? 14.175 -6.156 7.258 1.00 27.43 102 TYR A O 1
ATOM 776 N N . ILE A 1 104 ? 13.950 -7.712 5.608 1.00 25.61 103 ILE A N 1
ATOM 777 C CA . ILE A 1 104 ? 15.224 -7.429 4.963 1.00 25.33 103 ILE A CA 1
ATOM 778 C C . ILE A 1 104 ? 14.911 -6.715 3.678 1.00 26.91 103 ILE A C 1
ATOM 779 O O . ILE A 1 104 ? 14.131 -7.225 2.871 1.00 28.23 103 ILE A O 1
ATOM 784 N N . VAL A 1 105 ? 15.527 -5.550 3.489 1.00 25.72 104 VAL A N 1
ATOM 785 C CA . VAL A 1 105 ? 15.385 -4.786 2.250 1.00 26.11 104 VAL A CA 1
ATOM 786 C C . VAL A 1 105 ? 16.735 -4.603 1.612 1.00 25.68 104 VAL A C 1
ATOM 787 O O . VAL A 1 105 ? 17.728 -4.378 2.314 1.00 27.35 104 VAL A O 1
ATOM 794 N N . THR A 1 106 ? 16.790 -4.737 0.286 1.00 25.15 105 THR A N 1
ATOM 795 C CA . THR A 1 106 ? 18.010 -4.458 -0.444 1.00 25.27 105 THR A CA 1
ATOM 796 C C . THR A 1 106 ? 17.698 -3.509 -1.595 1.00 26.58 105 THR A C 1
ATOM 797 O O . THR A 1 106 ? 16.531 -3.358 -2.028 1.00 26.94 105 THR A O 1
ATOM 801 N N . PHE A 1 107 ? 18.746 -2.844 -2.067 1.00 25.82 106 PHE A N 1
ATOM 802 C CA . PHE A 1 107 ? 18.596 -1.758 -3.014 1.00 27.32 106 PHE A CA 1
ATOM 803 C C . PHE A 1 107 ? 19.918 -1.570 -3.761 1.00 27.48 106 PHE A C 1
ATOM 804 O O . PHE A 1 107 ? 20.911 -2.271 -3.483 1.00 28.26 106 PHE A O 1
ATOM 812 N N . GLY A 1 108 ? 19.930 -0.662 -4.724 1.00 29.67 107 GLY A N 1
ATOM 813 C CA . GLY A 1 108 ? 21.109 -0.535 -5.612 1.00 30.90 107 GLY A CA 1
ATOM 814 C C . GLY A 1 108 ? 21.210 -1.589 -6.695 1.00 31.79 107 GLY A C 1
ATOM 815 O O . GLY A 1 108 ? 20.323 -2.428 -6.865 1.00 31.77 107 GLY A O 1
ATOM 816 N N . GLU A 1 109 ? 22.304 -1.533 -7.460 1.00 32.94 108 GLU A N 1
ATOM 817 C CA . GLU A 1 109 ? 22.461 -2.342 -8.683 1.00 34.78 108 GLU A CA 1
ATOM 818 C C . GLU A 1 109 ? 22.181 -3.845 -8.574 1.00 35.43 108 GLU A C 1
ATOM 819 O O . GLU A 1 109 ? 21.624 -4.457 -9.509 1.00 37.11 108 GLU A O 1
ATOM 820 N N . ASN A 1 110 ? 22.594 -4.454 -7.471 1.00 33.88 109 ASN A N 1
ATOM 821 C CA . ASN A 1 110 ? 22.498 -5.899 -7.376 1.00 33.39 109 ASN A CA 1
ATOM 822 C C . ASN A 1 110 ? 21.570 -6.318 -6.248 1.00 32.24 109 ASN A C 1
ATOM 823 O O . ASN A 1 110 ? 21.827 -7.292 -5.541 1.00 30.66 109 ASN A O 1
ATOM 828 N N . ALA A 1 111 ? 20.490 -5.548 -6.083 1.00 30.82 110 ALA A N 1
ATOM 829 C CA . ALA A 1 111 ? 19.544 -5.762 -4.980 1.00 30.19 110 ALA A CA 1
ATOM 830 C C . ALA A 1 111 ? 19.013 -7.197 -4.896 1.00 30.43 110 ALA A C 1
ATOM 831 O O . ALA A 1 111 ? 19.099 -7.825 -3.836 1.00 29.66 110 ALA A O 1
ATOM 833 N N . SER A 1 112 ? 18.514 -7.726 -6.020 1.00 31.01 111 SER A N 1
ATOM 834 C CA . SER A 1 112 ? 17.881 -9.054 -5.999 1.00 30.79 111 SER A CA 1
ATOM 835 C C . SER A 1 112 ? 18.846 -10.197 -5.668 1.00 30.81 111 SER A C 1
ATOM 836 O O . SER A 1 112 ? 18.491 -11.097 -4.893 1.00 29.88 111 SER A O 1
ATOM 841 N N . ALA A 1 113 ? 20.048 -10.173 -6.261 1.00 30.47 112 ALA A N 1
ATOM 842 C CA . ALA A 1 113 ? 21.092 -11.154 -5.936 1.00 30.14 112 ALA A CA 1
ATOM 843 C C . ALA A 1 113 ? 21.575 -11.051 -4.484 1.00 29.55 112 ALA A C 1
ATOM 844 O O . ALA A 1 113 ? 21.838 -12.071 -3.854 1.00 28.45 112 ALA A O 1
ATOM 846 N N . LEU A 1 114 ? 21.684 -9.830 -3.955 1.00 28.93 113 LEU A N 1
ATOM 847 C CA . LEU A 1 114 ? 22.108 -9.651 -2.557 1.00 28.83 113 LEU A CA 1
ATOM 848 C C . LEU A 1 114 ? 21.084 -10.232 -1.588 1.00 28.28 113 LEU A C 1
ATOM 849 O O . LEU A 1 114 ? 21.467 -10.912 -0.625 1.00 27.77 113 LEU A O 1
ATOM 854 N N . LEU A 1 115 ? 19.804 -10.004 -1.876 1.00 27.02 114 LEU A N 1
ATOM 855 C CA . LEU A 1 115 ? 18.733 -10.496 -0.996 1.00 27.65 114 LEU A CA 1
ATOM 856 C C . LEU A 1 115 ? 18.767 -12.023 -1.017 1.00 27.99 114 LEU A C 1
ATOM 857 O O . LEU A 1 115 ? 18.749 -12.668 0.038 1.00 27.16 114 LEU A O 1
ATOM 862 N N . GLN A 1 116 ? 18.849 -12.589 -2.220 1.00 27.93 115 GLN A N 1
ATOM 863 C CA . GLN A 1 116 ? 18.983 -14.054 -2.369 1.00 28.15 115 GLN A CA 1
ATOM 864 C C . GLN A 1 116 ? 20.205 -14.580 -1.605 1.00 27.21 115 GLN A C 1
ATOM 865 O O . GLN A 1 116 ? 20.122 -15.621 -0.910 1.00 27.50 115 GLN A O 1
ATOM 871 N N . LYS A 1 117 ? 21.337 -13.878 -1.731 1.00 26.84 116 LYS A N 1
ATOM 872 C CA . LYS A 1 117 ? 22.574 -14.295 -1.063 1.00 27.29 116 LYS A CA 1
ATOM 873 C C . LYS A 1 117 ? 22.437 -14.325 0.446 1.00 26.42 116 LYS A C 1
ATOM 874 O O . LYS A 1 117 ? 22.734 -15.325 1.073 1.00 25.79 116 LYS A O 1
ATOM 880 N N . ILE A 1 118 ? 21.933 -13.236 1.030 1.00 26.87 117 ILE A N 1
ATOM 881 C CA . ILE A 1 118 ? 21.650 -13.199 2.467 1.00 26.41 117 ILE A CA 1
ATOM 882 C C . ILE A 1 118 ? 20.736 -14.352 2.905 1.00 26.55 117 ILE A C 1
ATOM 883 O O . ILE A 1 118 ? 21.035 -15.047 3.886 1.00 27.05 117 ILE A O 1
ATOM 888 N N . LEU A 1 119 ? 19.628 -14.540 2.178 1.00 26.26 118 LEU A N 1
ATOM 889 C CA . LEU A 1 119 ? 18.622 -15.545 2.546 1.00 25.30 118 LEU A CA 1
ATOM 890 C C . LEU A 1 119 ? 19.158 -16.954 2.442 1.00 26.25 118 LEU A C 1
ATOM 891 O O . LEU A 1 119 ? 19.026 -17.752 3.372 1.00 25.00 118 LEU A O 1
ATOM 896 N N . SER A 1 120 ? 19.754 -17.250 1.290 1.00 26.34 119 SER A N 1
ATOM 897 C CA . SER A 1 120 ? 20.381 -18.561 1.031 1.00 26.99 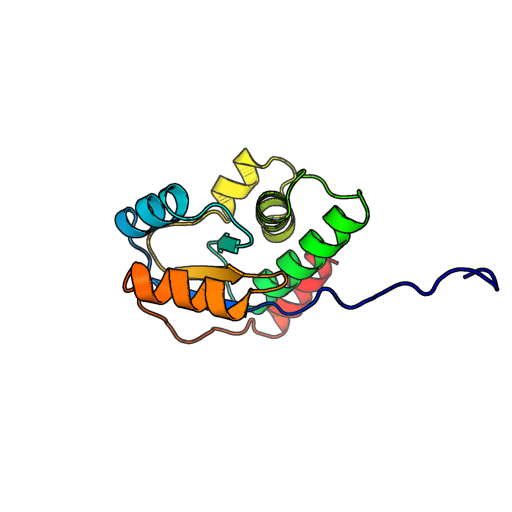119 SER A CA 1
ATOM 898 C C . SER A 1 120 ? 21.514 -18.904 2.001 1.00 27.08 119 SER A C 1
ATOM 899 O O . SER A 1 120 ? 21.568 -20.015 2.558 1.00 27.89 119 SER A O 1
ATOM 904 N N . THR A 1 121 ? 22.455 -17.982 2.174 1.00 27.46 120 THR A N 1
ATOM 905 C CA . THR A 1 121 ? 23.620 -18.270 3.016 1.00 28.71 120 THR A CA 1
ATOM 906 C C . THR A 1 121 ? 23.229 -18.505 4.477 1.00 28.86 120 THR A C 1
ATOM 907 O O . THR A 1 121 ? 23.763 -19.391 5.112 1.00 29.59 120 THR A O 1
ATOM 914 N N . LEU A 1 122 ? 22.282 -17.722 4.995 1.00 29.48 121 LEU A N 1
ATOM 915 C CA . LEU A 1 122 ? 21.927 -17.859 6.398 1.00 29.60 121 LEU A CA 1
ATOM 916 C C . LEU A 1 122 ? 20.732 -18.784 6.601 1.00 28.63 121 LEU A C 1
ATOM 917 O O . LEU A 1 122 ? 20.217 -18.895 7.695 1.00 28.61 121 LEU A O 1
ATOM 922 N N . GLU A 1 123 ? 20.321 -19.474 5.536 1.00 28.35 122 GLU A N 1
ATOM 923 C CA . GLU A 1 123 ? 19.146 -20.373 5.564 1.00 27.78 122 GLU A CA 1
ATOM 924 C C . GLU A 1 123 ? 17.970 -19.741 6.352 1.00 28.11 122 GLU A C 1
ATOM 925 O O . GLU A 1 123 ? 17.345 -20.378 7.221 1.00 27.64 122 GLU A O 1
ATOM 935 N N . ILE A 1 124 ? 17.719 -18.476 6.023 1.00 27.44 123 ILE A N 1
ATOM 936 C CA . ILE A 1 124 ? 16.704 -17.642 6.674 1.00 27.11 123 ILE A CA 1
ATOM 937 C C . ILE A 1 124 ? 15.323 -18.030 6.182 1.00 27.80 123 ILE A C 1
ATOM 938 O O . ILE A 1 124 ? 15.068 -18.064 4.987 1.00 28.09 123 ILE A O 1
ATOM 943 N N . LYS A 1 125 ? 14.414 -18.287 7.114 1.00 28.56 124 LYS A N 1
ATOM 944 C CA . LYS A 1 125 ? 13.045 -18.625 6.758 1.00 29.39 124 LYS A CA 1
ATOM 945 C C . LYS A 1 125 ? 12.232 -17.396 6.319 1.00 28.41 124 LYS A C 1
ATOM 946 O O . LYS A 1 125 ? 12.094 -16.407 7.069 1.00 29.26 124 LYS A O 1
ATOM 952 N N . GLU A 1 126 ? 11.662 -17.458 5.124 1.00 27.75 125 GLU A N 1
ATOM 953 C CA . GLU A 1 126 ? 10.771 -16.360 4.709 1.00 27.46 125 GLU A CA 1
ATOM 954 C C . GLU A 1 126 ? 9.321 -16.532 5.161 1.00 28.61 125 GLU A C 1
ATOM 955 O O . GLU A 1 126 ? 8.799 -17.632 5.255 1.00 28.40 125 GLU A O 1
ATOM 961 N N . LEU A 1 127 ? 8.662 -15.414 5.440 1.00 28.85 126 LEU A N 1
ATOM 962 C CA . LEU A 1 127 ? 7.257 -15.428 5.833 1.00 30.18 126 LEU A CA 1
ATOM 963 C C . LEU A 1 127 ? 6.467 -14.672 4.777 1.00 31.15 126 LEU A C 1
ATOM 964 O O . LEU A 1 127 ? 7.052 -13.966 3.956 1.00 31.45 126 LEU A O 1
ATOM 973 N N . GLU A 1 128 ? 5.146 -14.822 4.794 1.00 32.41 127 GLU A N 1
ATOM 974 C CA . GLU A 1 128 ? 4.293 -14.076 3.866 1.00 33.38 127 GLU A CA 1
ATOM 975 C C . GLU A 1 128 ? 4.510 -12.584 4.050 1.00 32.71 127 GLU A C 1
ATOM 976 O O . GLU A 1 128 ? 4.494 -12.073 5.175 1.00 31.92 127 GLU A O 1
ATOM 982 N N . LEU A 1 129 ? 4.745 -11.899 2.935 1.00 32.52 128 LEU A N 1
ATOM 983 C CA . LEU A 1 129 ? 4.902 -10.435 2.958 1.00 32.79 128 LEU A CA 1
ATOM 984 C C . LEU A 1 129 ? 3.549 -9.884 3.434 1.00 32.28 128 LEU A C 1
ATOM 985 O O . LEU A 1 129 ? 2.491 -10.315 2.932 1.00 33.93 128 LEU A O 1
ATOM 990 N N . GLU A 1 130 ? 3.566 -9.024 4.450 1.00 29.61 129 GLU A N 1
ATOM 991 C CA . GLU A 1 130 ? 2.338 -8.462 4.975 1.00 28.87 129 GLU A CA 1
ATOM 992 C C . GLU A 1 130 ? 2.202 -7.017 4.516 1.00 28.06 129 GLU A C 1
ATOM 993 O O . GLU A 1 130 ? 3.053 -6.189 4.829 1.00 29.24 129 GLU A O 1
ATOM 1004 N N . ARG A 1 131 ? 1.118 -6.744 3.806 1.00 27.70 130 ARG A N 1
ATOM 1005 C CA . ARG A 1 131 ? 0.833 -5.375 3.343 1.00 27.15 130 ARG A CA 1
ATOM 1006 C C . ARG A 1 131 ? 0.252 -4.568 4.487 1.00 27.08 130 ARG A C 1
ATOM 1007 O O . ARG A 1 131 ? -0.453 -5.109 5.346 1.00 27.34 130 ARG A O 1
ATOM 1015 N N . CYS A 1 132 ? 0.576 -3.282 4.537 1.00 28.33 131 CYS A N 1
ATOM 1016 C CA . CYS A 1 132 ? -0.097 -2.382 5.482 1.00 28.50 131 CYS A CA 1
ATOM 1017 C C . CYS A 1 132 ? -1.523 -2.238 5.031 1.00 28.64 131 CYS A C 1
ATOM 1018 O O . CYS A 1 132 ? -1.771 -2.129 3.816 1.00 29.55 131 CYS A O 1
ATOM 1021 N N . ASP A 1 133 ? -2.467 -2.225 5.970 1.00 27.07 132 ASP A N 1
ATOM 1022 C CA . ASP A 1 133 ? -3.852 -1.882 5.565 1.00 27.74 132 ASP A CA 1
ATOM 1023 C C . ASP A 1 133 ? -3.893 -0.409 5.164 1.00 26.92 132 ASP A C 1
ATOM 1024 O O . ASP A 1 133 ? -2.925 0.329 5.415 1.00 26.59 132 ASP A O 1
ATOM 1033 N N . LEU A 1 134 ? -4.980 0.029 4.530 1.00 27.89 133 LEU A N 1
ATOM 1034 C CA . LEU A 1 134 ? -4.895 1.350 3.879 1.00 28.43 133 LEU A CA 1
ATOM 1035 C C . LEU A 1 134 ? -4.772 2.475 4.927 1.00 29.62 133 LEU A C 1
ATOM 1036 O O . LEU A 1 134 ? -4.083 3.488 4.694 1.00 28.82 133 LEU A O 1
ATOM 1041 N N . GLU A 1 135 ? -5.415 2.265 6.080 1.00 30.31 134 GLU A N 1
ATOM 1042 C CA . GLU A 1 135 ? -5.376 3.230 7.189 1.00 33.23 134 GLU A CA 1
ATOM 1043 C C . GLU A 1 135 ? -3.929 3.418 7.643 1.00 31.66 134 GLU A C 1
ATOM 1044 O O . GLU A 1 135 ? -3.450 4.551 7.793 1.00 31.97 134 GLU A O 1
ATOM 1050 N N . TYR A 1 136 ? -3.219 2.313 7.816 1.00 30.48 135 TYR A N 1
ATOM 1051 C CA . TYR A 1 136 ? -1.843 2.385 8.247 1.00 31.92 135 TYR A CA 1
ATOM 1052 C C . TYR A 1 136 ? -0.974 2.990 7.146 1.00 30.78 135 TYR A C 1
ATOM 1053 O O . TYR A 1 136 ? -0.048 3.773 7.434 1.00 32.69 135 TYR A O 1
ATOM 1062 N N . ALA A 1 137 ? -1.262 2.620 5.901 1.00 29.55 136 ALA A N 1
ATOM 1063 C CA . ALA A 1 137 ? -0.438 3.101 4.777 1.00 29.36 136 ALA A CA 1
ATOM 1064 C C . ALA A 1 137 ? -0.615 4.608 4.679 1.00 28.81 136 ALA A C 1
ATOM 1065 O O . ALA A 1 137 ? 0.378 5.305 4.443 1.00 28.24 136 ALA A O 1
ATOM 1067 N N . LYS A 1 138 ? -1.839 5.106 4.891 1.00 27.20 137 LYS A N 1
ATOM 1068 C CA . LYS A 1 138 ? -2.078 6.548 4.855 1.00 27.77 137 LYS A CA 1
ATOM 1069 C C . LYS A 1 138 ? -1.208 7.235 5.921 1.00 28.29 137 LYS A C 1
ATOM 1070 O O . LYS A 1 138 ? -0.542 8.239 5.657 1.00 27.50 137 LYS A O 1
ATOM 1076 N N . LYS A 1 139 ? -1.194 6.660 7.116 1.00 28.72 138 LYS A N 1
ATOM 1077 C CA . LYS A 1 139 ? -0.422 7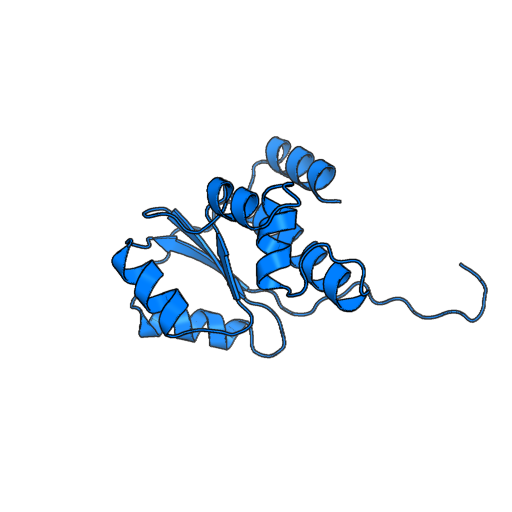.248 8.234 1.00 28.85 138 LYS A CA 1
ATOM 1078 C C . LYS A 1 139 ? 1.072 7.201 7.958 1.00 27.77 138 LYS A C 1
ATOM 1079 O O . LYS A 1 139 ? 1.802 8.201 8.205 1.00 30.15 138 LYS A O 1
ATOM 1090 N N . ALA A 1 140 ? 1.525 6.058 7.447 1.00 22.22 139 ALA A N 1
ATOM 1091 C CA . ALA A 1 140 ? 2.956 5.856 7.182 1.00 20.32 139 ALA A CA 1
ATOM 1092 C C . ALA A 1 140 ? 3.401 6.857 6.123 1.00 18.71 139 ALA A C 1
ATOM 1093 O O . ALA A 1 140 ? 4.446 7.502 6.236 1.00 18.84 139 ALA A O 1
ATOM 1095 N N . PHE A 1 141 ? 2.558 7.058 5.119 1.00 16.36 140 PHE A N 1
ATOM 1096 C CA . PHE A 1 141 ? 2.918 7.983 4.056 1.00 16.15 140 PHE A CA 1
ATOM 1097 C C . PHE A 1 141 ? 2.981 9.406 4.599 1.00 17.01 140 PHE A C 1
ATOM 1098 O O . PHE A 1 141 ? 3.928 10.147 4.327 1.00 16.92 140 PHE A O 1
ATOM 1106 N N . GLU A 1 142 ? 1.960 9.825 5.365 1.00 17.03 141 GLU A N 1
ATOM 1107 C CA . GLU A 1 142 ? 2.017 11.202 5.893 1.00 20.03 141 GLU A CA 1
ATOM 1108 C C . GLU A 1 142 ? 3.220 11.376 6.832 1.00 20.06 141 GLU A C 1
ATOM 1109 O O . GLU A 1 142 ? 3.792 12.460 6.894 1.00 20.52 141 GLU A O 1
ATOM 1115 N N . ASP A 1 143 ? 3.605 10.306 7.530 1.00 18.33 142 ASP A N 1
ATOM 1116 C CA . ASP A 1 143 ? 4.732 10.368 8.482 1.00 20.29 142 ASP A CA 1
ATOM 1117 C C . ASP A 1 143 ? 6.077 10.540 7.773 1.00 21.74 142 ASP A C 1
ATOM 1118 O O . ASP A 1 143 ? 6.996 11.228 8.301 1.00 23.03 142 ASP A O 1
ATOM 1123 N N . ILE A 1 144 ? 6.183 9.940 6.588 1.00 21.27 143 ILE A N 1
ATOM 1124 C CA . ILE A 1 144 ? 7.476 9.762 5.904 1.00 22.87 143 ILE A CA 1
ATOM 1125 C C . ILE A 1 144 ? 7.662 10.756 4.741 1.00 24.48 143 ILE A C 1
ATOM 1126 O O . ILE A 1 144 ? 8.769 11.260 4.493 1.00 25.36 143 ILE A O 1
ATOM 1135 N N . ALA A 1 145 ? 6.585 11.070 4.032 1.00 25.58 144 ALA A N 1
ATOM 1136 C CA . ALA A 1 145 ? 6.668 11.995 2.910 1.00 27.07 144 ALA A CA 1
ATOM 1137 C C . ALA A 1 145 ? 6.314 13.424 3.354 1.00 28.77 144 ALA A C 1
ATOM 1138 O O . ALA A 1 145 ? 7.192 14.308 3.464 1.00 31.34 144 ALA A O 1
#

InterPro domains:
  IPR013926 CGI121/TPRKB [PF08617] (32-131)
  IPR036504 CGI121/TPRKB superfamily [G3DSA:3.30.2380.10] (8-142)
  IPR036504 CGI121/TPRKB superfamily [SSF143870] (3-134)

CATH classification: 3.30.2380.10

Foldseek 3Di:
DDPPDDDDDLDLADKDKFKFADAPVLVVCLVVPDDDFKEKKAADADLLLVLLLSLLSVCQVVVNALDNDSRQSSLCLSQVNSDSVVSCVRINDDRTIMMMMGGDDCGVVVVVCSCVVSVIDTDPHGHDDVVVSVVSNVSRD

Solvent-accessible surface area: 8538 Å² total; per-residue (Å²): 236,145,181,78,70,170,74,68,96,105,124,24,53,103,35,18,31,8,19,0,112,0,40,81,119,38,16,107,79,0,82,124,139,10,175,39,70,14,17,1,0,49,18,117,6,5,16,30,0,44,48,0,0,54,44,0,14,69,10,44,127,125,66,86,12,54,4,161,79,22,35,11,0,0,14,6,61,7,29,68,55,170,108,77,122,64,0,92,118,78,12,6,25,57,96,6,92,0,2,0,0,0,12,30,83,117,0,61,62,36,19,124,108,0,21,71,63,19,160,12,132,90,58,162,82,80,173,12,94,154,149,66,12,134,114,1,125,102,81,14,87

Sequence (141 aa):
HHHGSLEIRTKVGEICISKVWLTDEQINKLFDRFKGDYQVVNAECADKVIFATIIAIKAVKEGRSIAKTVPGEILVRLSGNRQIKEAIKKVGAKEGENYIVTFGENASALLQKILSTLEIKELELERCDLEYAKKAFEDIA

B-factor: mean 31.65, std 6.42, range [13.87, 69.67]